Protein AF-A0A5U3ETM0-F1 (afdb_monomer_lite)

Sequence (136 aa):
MTIADITYGIPAEVWPRDYSNVKNSLMFWRKSLIPVRVTMEDGQVFCMYVHGLMSSRNKVDLCPAPFDKDNRVRLPLERVSTIESGVIEDIAYHFTGRITIHPDYVNNMPSRRGVRTPAAAGILLLFQWVTKSHSF

Organism: Salmonella enterica I (NCBI:txid59201)

Radius of gyration: 27.0 Å; chains: 1; bounding box: 50×74×63 Å

Foldseek 3Di:
DQDADPPDRDGPQDPPHDCPVVQVVLVVQLVVVWWKWWAFLVRDIATFHWQHADVVQQKTWGALGRNDDFFIEIGHPVGTPDMDTRDDPDRPNVGGGYHYDDPPPPPPPPPPPDPPDPDDPDDDDDDDDDDDDDDD

Structure (mmCIF, N/CA/C/O backbone):
data_AF-A0A5U3ETM0-F1
#
_entry.id   AF-A0A5U3ETM0-F1
#
loop_
_atom_site.group_PDB
_atom_site.id
_atom_site.type_symbol
_atom_site.label_atom_id
_atom_site.label_alt_id
_atom_site.label_comp_id
_atom_site.label_asym_id
_atom_site.label_entity_id
_atom_site.label_seq_id
_atom_site.pdbx_PDB_ins_code
_atom_site.Cartn_x
_atom_site.Cartn_y
_atom_site.Cartn_z
_atom_site.occupancy
_atom_site.B_iso_or_equiv
_atom_site.auth_seq_id
_atom_site.auth_comp_id
_atom_site.auth_asym_id
_atom_site.auth_atom_id
_atom_site.pdbx_PDB_model_num
ATOM 1 N N . MET A 1 1 ? 14.019 -4.625 -33.718 1.00 46.22 1 MET A N 1
ATOM 2 C CA . MET A 1 1 ? 12.766 -5.314 -34.092 1.00 46.22 1 MET A CA 1
ATOM 3 C C . MET A 1 1 ? 11.777 -5.117 -32.961 1.00 46.22 1 MET A C 1
ATOM 5 O O . MET A 1 1 ? 11.985 -5.663 -31.888 1.00 46.22 1 MET A O 1
ATOM 9 N N . THR A 1 2 ? 10.769 -4.278 -33.163 1.00 50.78 2 THR A N 1
ATOM 10 C CA . THR A 1 2 ? 9.658 -4.088 -32.224 1.00 50.78 2 THR A CA 1
ATOM 11 C C . THR A 1 2 ? 8.672 -5.233 -32.417 1.00 50.78 2 THR A C 1
ATOM 13 O O . THR A 1 2 ? 8.048 -5.335 -33.472 1.00 50.78 2 THR A O 1
ATOM 16 N N . ILE A 1 3 ? 8.587 -6.129 -31.436 1.00 54.31 3 ILE A N 1
ATOM 17 C CA . ILE A 1 3 ? 7.586 -7.198 -31.407 1.00 54.31 3 ILE A CA 1
ATOM 18 C C . ILE A 1 3 ? 6.243 -6.519 -31.121 1.00 54.31 3 ILE A C 1
ATOM 20 O O . ILE A 1 3 ? 6.002 -6.043 -30.013 1.00 54.31 3 ILE A O 1
ATOM 24 N N . ALA A 1 4 ? 5.426 -6.376 -32.162 1.00 48.97 4 ALA A N 1
ATOM 25 C CA . ALA A 1 4 ? 4.060 -5.896 -32.038 1.00 48.97 4 ALA A CA 1
ATOM 26 C C . ALA A 1 4 ? 3.199 -7.025 -31.471 1.00 48.97 4 ALA A C 1
ATOM 28 O O . ALA A 1 4 ? 3.305 -8.169 -31.921 1.00 48.97 4 ALA A O 1
ATOM 29 N N . ASP A 1 5 ? 2.366 -6.702 -30.487 1.00 47.09 5 ASP A N 1
ATOM 30 C CA . ASP A 1 5 ? 1.343 -7.628 -30.029 1.00 47.09 5 ASP A CA 1
ATOM 31 C C . ASP A 1 5 ? 0.314 -7.833 -31.157 1.00 47.09 5 ASP A C 1
ATOM 33 O O . ASP A 1 5 ? 0.058 -6.926 -31.955 1.00 47.09 5 ASP A O 1
ATOM 37 N N . ILE A 1 6 ? -0.294 -9.017 -31.245 1.00 57.34 6 ILE A N 1
ATOM 38 C CA . ILE A 1 6 ? -1.241 -9.387 -32.324 1.00 57.34 6 ILE A CA 1
ATOM 39 C C . ILE A 1 6 ? -2.551 -8.576 -32.298 1.00 57.34 6 ILE A C 1
ATOM 41 O O . ILE A 1 6 ? -3.427 -8.767 -33.141 1.00 57.34 6 ILE A O 1
ATOM 45 N N . THR A 1 7 ? -2.674 -7.644 -31.354 1.00 51.16 7 THR A N 1
ATOM 46 C CA . THR A 1 7 ? -3.846 -6.808 -31.118 1.00 51.16 7 THR A CA 1
ATOM 47 C C . THR A 1 7 ? -3.481 -5.345 -31.409 1.00 51.16 7 THR A C 1
ATOM 49 O O . THR A 1 7 ? -2.813 -4.678 -30.625 1.00 51.16 7 THR A O 1
ATOM 52 N N . TYR A 1 8 ? -3.897 -4.855 -32.581 1.00 54.78 8 TYR A N 1
ATOM 53 C CA . TYR A 1 8 ? -3.917 -3.435 -32.981 1.00 54.78 8 TYR A CA 1
ATOM 54 C C . TYR A 1 8 ? -2.609 -2.620 -32.863 1.00 54.78 8 TYR A C 1
ATOM 56 O O . TYR A 1 8 ? -2.663 -1.403 -32.706 1.00 54.78 8 TYR A O 1
ATOM 64 N N . GLY A 1 9 ? -1.429 -3.239 -32.987 1.00 55.88 9 GLY A N 1
ATOM 65 C CA . GLY A 1 9 ? -0.163 -2.490 -33.052 1.00 55.88 9 GLY A CA 1
ATOM 66 C C . GLY A 1 9 ? 0.269 -1.856 -31.724 1.00 55.88 9 GLY A C 1
ATOM 67 O O . GLY A 1 9 ? 1.107 -0.954 -31.718 1.00 55.88 9 GLY A O 1
ATOM 68 N N . ILE A 1 10 ? -0.277 -2.334 -30.604 1.00 57.62 10 ILE A N 1
ATOM 69 C CA . ILE A 1 10 ? 0.201 -1.978 -29.268 1.00 57.62 10 ILE A CA 1
ATOM 70 C C . ILE A 1 10 ? 1.570 -2.658 -29.070 1.00 57.62 10 ILE A C 1
ATOM 72 O O . ILE A 1 10 ? 1.713 -3.847 -29.387 1.00 57.62 10 ILE A O 1
ATOM 76 N N . PRO A 1 11 ? 2.609 -1.934 -28.609 1.00 59.94 11 PRO A N 1
ATOM 77 C CA . PRO A 1 11 ? 3.884 -2.559 -28.281 1.00 59.94 11 PRO A CA 1
ATOM 78 C C . PRO A 1 11 ? 3.651 -3.621 -27.206 1.00 59.94 11 PRO A C 1
ATOM 80 O O . PRO A 1 11 ? 3.003 -3.339 -26.198 1.00 59.94 11 PRO A O 1
ATOM 83 N N . ALA A 1 12 ? 4.159 -4.835 -27.438 1.00 56.81 12 ALA A N 1
ATOM 84 C CA . ALA A 1 12 ? 4.003 -5.935 -26.496 1.00 56.81 12 ALA A CA 1
ATOM 85 C C . ALA A 1 12 ? 4.478 -5.519 -25.096 1.00 56.81 12 ALA A C 1
ATOM 87 O O . ALA A 1 12 ? 5.501 -4.840 -24.957 1.00 56.81 12 ALA A O 1
ATOM 88 N N . GLU A 1 13 ? 3.734 -5.925 -24.066 1.00 61.69 13 GLU A N 1
ATOM 89 C CA . GLU A 1 13 ? 4.095 -5.644 -22.679 1.00 61.69 13 GLU A CA 1
ATOM 90 C C . GLU A 1 13 ? 5.491 -6.213 -22.378 1.00 61.69 13 GLU A C 1
ATOM 92 O O . GLU A 1 13 ? 5.733 -7.420 -22.465 1.00 61.69 13 GLU A O 1
ATOM 97 N N .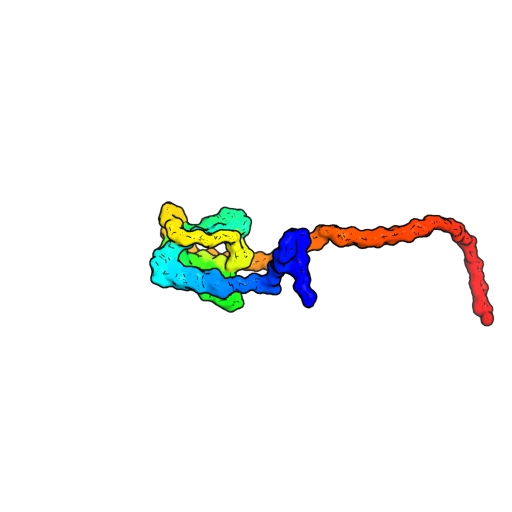 VAL A 1 14 ? 6.436 -5.324 -22.060 1.00 63.47 14 VAL A N 1
ATOM 98 C CA . VAL A 1 14 ? 7.821 -5.696 -21.765 1.00 63.47 14 VAL A CA 1
ATOM 99 C C . VAL A 1 14 ? 7.927 -6.088 -20.297 1.00 63.47 14 VAL A C 1
ATOM 101 O O . VAL A 1 14 ? 7.706 -5.274 -19.401 1.00 63.47 14 VAL A O 1
ATOM 104 N N . TRP A 1 15 ? 8.311 -7.339 -20.059 1.00 59.81 15 TRP A N 1
ATOM 105 C CA . TRP A 1 15 ? 8.655 -7.844 -18.735 1.00 59.81 15 TRP A CA 1
ATOM 106 C C . TRP A 1 15 ? 10.143 -7.612 -18.436 1.00 59.81 15 TRP A C 1
ATOM 108 O O . TRP A 1 15 ? 10.975 -7.853 -19.313 1.00 59.81 15 TRP A O 1
ATOM 118 N N . PRO A 1 16 ? 10.519 -7.226 -17.203 1.00 68.75 16 PRO A N 1
ATOM 119 C CA . PRO A 1 16 ? 9.663 -6.872 -16.067 1.00 68.75 16 PRO A CA 1
ATOM 120 C C . PRO A 1 16 ? 9.007 -5.490 -16.226 1.00 68.75 16 PRO A C 1
ATOM 122 O O . PRO A 1 16 ? 9.640 -4.547 -16.698 1.00 68.75 16 PRO A O 1
ATOM 125 N N . ARG A 1 17 ? 7.750 -5.364 -15.779 1.00 73.44 17 ARG A N 1
ATOM 126 C CA . ARG A 1 17 ? 6.996 -4.101 -15.811 1.00 73.44 17 ARG A CA 1
ATOM 127 C C . ARG A 1 17 ? 7.717 -3.014 -14.999 1.00 73.44 17 ARG A C 1
ATOM 129 O O . ARG A 1 17 ? 8.175 -3.262 -13.881 1.00 73.44 17 ARG A O 1
ATOM 136 N N . ASP A 1 18 ? 7.786 -1.797 -15.538 1.00 81.50 18 ASP A N 1
ATOM 137 C CA . ASP A 1 18 ? 8.311 -0.642 -14.804 1.00 81.50 18 ASP A CA 1
ATOM 138 C C . ASP A 1 18 ? 7.262 -0.094 -13.822 1.00 81.50 18 ASP A C 1
ATOM 140 O O . ASP A 1 18 ? 6.208 0.411 -14.209 1.00 81.50 18 ASP A O 1
ATOM 144 N N . TYR A 1 19 ? 7.570 -0.175 -12.527 1.00 83.31 19 TYR A N 1
ATOM 145 C CA . TYR A 1 19 ? 6.711 0.305 -11.441 1.00 83.31 19 TYR A CA 1
ATOM 146 C C . TYR A 1 19 ? 7.096 1.697 -10.921 1.00 83.31 19 TYR A C 1
ATOM 148 O O . TYR A 1 19 ? 6.571 2.120 -9.891 1.00 83.31 19 TYR A O 1
ATOM 156 N N . SER A 1 20 ? 8.012 2.422 -11.566 1.00 85.19 20 SER A N 1
ATOM 157 C CA . SER A 1 20 ? 8.529 3.706 -11.061 1.00 85.19 20 SER A CA 1
ATOM 158 C C . SER A 1 20 ? 7.426 4.743 -10.813 1.00 85.19 20 SER A C 1
ATOM 160 O O . SER A 1 20 ? 7.368 5.342 -9.738 1.00 85.19 20 SER A O 1
ATOM 162 N N . ASN A 1 21 ? 6.480 4.881 -11.745 1.00 86.06 21 ASN A N 1
ATOM 163 C CA . ASN A 1 21 ? 5.346 5.800 -11.591 1.00 86.06 21 ASN A CA 1
ATOM 164 C C . ASN A 1 21 ? 4.413 5.383 -10.448 1.00 86.06 21 ASN A C 1
ATOM 166 O O . ASN A 1 21 ? 4.002 6.217 -9.644 1.00 86.06 21 ASN A O 1
ATOM 170 N N . VAL A 1 22 ? 4.141 4.083 -10.322 1.00 87.12 22 VAL A N 1
ATOM 171 C CA . VAL A 1 22 ? 3.308 3.534 -9.241 1.00 87.12 22 VAL A CA 1
ATOM 172 C C . VAL A 1 22 ? 3.962 3.782 -7.880 1.00 87.12 22 VAL A C 1
ATOM 174 O O . VAL A 1 22 ? 3.292 4.192 -6.933 1.00 87.12 22 VAL A O 1
ATOM 177 N N . LYS A 1 23 ? 5.286 3.604 -7.781 1.00 88.88 23 LYS A N 1
ATOM 178 C CA . LYS A 1 23 ? 6.054 3.888 -6.560 1.00 88.88 23 LYS A CA 1
ATOM 179 C C . LYS A 1 23 ? 5.945 5.364 -6.162 1.00 88.88 23 LYS A C 1
ATOM 181 O O . LYS A 1 23 ? 5.749 5.655 -4.982 1.00 88.88 23 LYS A O 1
ATOM 186 N N . ASN A 1 24 ? 6.014 6.280 -7.128 1.00 90.38 24 ASN A N 1
ATOM 187 C CA . ASN A 1 24 ? 5.860 7.714 -6.875 1.00 90.38 24 ASN A CA 1
ATOM 188 C C . ASN A 1 24 ? 4.459 8.054 -6.343 1.00 90.38 24 ASN A C 1
ATOM 190 O O . ASN A 1 24 ? 4.349 8.737 -5.323 1.00 90.38 24 ASN A O 1
ATOM 194 N N . SER A 1 25 ? 3.401 7.519 -6.959 1.00 91.12 25 SER A N 1
ATOM 195 C CA . SER A 1 25 ? 2.020 7.718 -6.495 1.00 91.12 25 SER A CA 1
ATOM 196 C C . SER A 1 25 ? 1.789 7.154 -5.091 1.00 91.12 25 SER A C 1
ATOM 198 O O . SER A 1 25 ? 1.232 7.834 -4.232 1.00 91.12 25 SER A O 1
ATOM 200 N N . LEU A 1 26 ? 2.295 5.949 -4.808 1.00 91.62 26 LEU A N 1
ATOM 201 C CA . LEU A 1 26 ? 2.189 5.325 -3.485 1.00 91.62 26 LEU A CA 1
ATOM 202 C C . LEU A 1 26 ? 2.909 6.140 -2.400 1.00 91.62 26 LEU A C 1
ATOM 204 O O . LEU A 1 26 ? 2.398 6.284 -1.289 1.00 91.62 26 LEU A O 1
ATOM 208 N N . MET A 1 27 ? 4.073 6.716 -2.713 1.00 92.25 27 MET A N 1
ATOM 209 C CA . MET A 1 27 ? 4.787 7.603 -1.789 1.00 92.25 27 MET A CA 1
ATOM 210 C C . MET A 1 27 ? 4.060 8.931 -1.570 1.00 92.25 27 MET A C 1
ATOM 212 O O . MET A 1 27 ? 4.055 9.439 -0.446 1.00 92.25 27 MET A O 1
ATOM 216 N N . PHE A 1 28 ? 3.415 9.470 -2.606 1.00 93.19 28 PHE A N 1
ATOM 217 C CA . PHE A 1 28 ? 2.549 10.638 -2.472 1.00 93.19 28 PHE A CA 1
ATOM 218 C C . PHE A 1 28 ? 1.369 10.345 -1.536 1.00 93.19 28 PHE A C 1
ATOM 220 O O . PHE A 1 28 ? 1.190 11.066 -0.556 1.00 93.19 28 PHE A O 1
ATOM 227 N N . TRP A 1 29 ? 0.624 9.256 -1.750 1.00 92.88 29 TRP A N 1
ATOM 228 C CA . TRP A 1 29 ? -0.512 8.895 -0.890 1.00 92.88 29 TRP A CA 1
ATOM 229 C C . TRP A 1 29 ? -0.099 8.598 0.550 1.00 92.88 29 TRP A C 1
ATOM 231 O O . TRP A 1 29 ? -0.788 9.017 1.478 1.00 92.88 29 TRP A O 1
ATOM 241 N N . ARG A 1 30 ? 1.069 7.975 0.751 1.00 92.06 30 ARG A N 1
ATOM 242 C CA . ARG A 1 30 ? 1.674 7.812 2.079 1.00 92.06 30 ARG A CA 1
ATOM 243 C C . ARG A 1 30 ? 1.902 9.154 2.772 1.00 92.06 30 ARG A C 1
ATOM 245 O O . ARG A 1 30 ? 1.540 9.301 3.935 1.00 92.06 30 ARG A O 1
ATOM 252 N N . LYS A 1 31 ? 2.522 10.122 2.087 1.00 92.56 31 LYS A N 1
ATOM 253 C CA . LYS A 1 31 ? 2.809 11.451 2.656 1.00 92.56 31 LYS A CA 1
ATOM 254 C C . LYS A 1 31 ? 1.523 12.230 2.946 1.00 92.56 31 LYS A C 1
ATOM 256 O O . LYS A 1 31 ? 1.458 12.930 3.949 1.00 92.56 31 LYS A O 1
ATOM 261 N N . SER A 1 32 ? 0.524 12.082 2.084 1.00 92.69 32 SER A N 1
ATOM 262 C CA . SER A 1 32 ? -0.774 12.751 2.194 1.00 92.69 32 SER A CA 1
ATOM 263 C C . SER A 1 32 ? -1.751 12.049 3.145 1.00 92.69 32 SER A C 1
ATOM 265 O O . SER A 1 32 ? -2.854 12.549 3.332 1.00 92.69 32 SER A O 1
ATOM 267 N N . LEU A 1 33 ? -1.369 10.910 3.741 1.00 92.00 33 LEU A N 1
ATOM 268 C CA . LEU A 1 33 ? -2.222 10.093 4.617 1.00 92.00 33 LEU A CA 1
ATOM 269 C C . LEU A 1 33 ? -3.555 9.715 3.953 1.00 92.00 33 LEU A C 1
ATOM 271 O O . LEU A 1 33 ? -4.600 9.697 4.598 1.00 92.00 33 LEU A O 1
ATOM 275 N N . ILE A 1 34 ? -3.517 9.423 2.653 1.00 92.12 34 ILE A N 1
ATOM 276 C CA . ILE A 1 34 ? -4.699 9.034 1.884 1.00 92.12 34 ILE A CA 1
ATOM 277 C C . ILE A 1 34 ? -4.800 7.501 1.904 1.00 92.12 34 ILE A C 1
ATOM 279 O O . ILE A 1 34 ? -3.826 6.833 1.537 1.00 92.12 34 ILE A O 1
ATOM 283 N N . PRO A 1 35 ? -5.941 6.928 2.326 1.00 92.50 35 PRO A N 1
ATOM 284 C CA . PRO A 1 35 ? -6.169 5.490 2.265 1.00 92.50 35 PRO A CA 1
ATOM 285 C C . PRO A 1 35 ? -6.265 5.028 0.808 1.00 92.50 35 PRO A C 1
ATOM 287 O O . PRO A 1 35 ? -6.747 5.754 -0.071 1.00 92.50 35 PRO A O 1
ATOM 290 N N . VAL A 1 36 ? -5.797 3.809 0.557 1.00 93.88 36 VAL A N 1
ATOM 291 C CA . VAL A 1 36 ? -5.814 3.183 -0.763 1.00 93.88 36 VAL A CA 1
ATOM 292 C C . VAL A 1 36 ? -6.559 1.859 -0.714 1.00 93.88 36 VAL A C 1
ATOM 294 O O . VAL A 1 36 ? -6.387 1.065 0.210 1.00 93.88 36 VAL A O 1
ATOM 297 N N . ARG A 1 37 ? -7.359 1.612 -1.747 1.00 94.38 37 ARG A N 1
ATOM 298 C CA . ARG A 1 37 ? -7.972 0.324 -2.034 1.00 94.38 37 ARG A CA 1
ATOM 299 C C . ARG A 1 37 ? -7.132 -0.385 -3.083 1.00 94.38 37 ARG A C 1
ATOM 301 O O . ARG A 1 37 ? -6.993 0.092 -4.205 1.00 94.38 37 ARG A O 1
ATOM 308 N N . VAL A 1 38 ? -6.542 -1.504 -2.691 1.00 92.69 38 VAL A N 1
ATOM 309 C CA . VAL A 1 38 ? -5.721 -2.359 -3.544 1.00 92.69 38 VAL A CA 1
ATOM 310 C C . VAL A 1 38 ? -6.505 -3.623 -3.837 1.00 92.69 38 VAL A C 1
ATOM 312 O O . VAL A 1 38 ? -6.810 -4.388 -2.923 1.00 92.69 38 VAL A O 1
ATOM 315 N N . THR A 1 39 ? -6.807 -3.842 -5.109 1.00 91.75 39 THR A N 1
ATOM 316 C CA . THR A 1 39 ? -7.429 -5.076 -5.587 1.00 91.75 39 THR A CA 1
ATOM 317 C C . THR A 1 39 ? -6.337 -5.966 -6.159 1.00 91.75 39 THR A C 1
ATOM 319 O O . THR A 1 39 ? -5.502 -5.524 -6.950 1.00 91.75 39 THR A O 1
ATOM 322 N N . MET A 1 40 ? -6.311 -7.218 -5.728 1.00 90.06 40 MET A N 1
ATOM 323 C CA . MET A 1 40 ? -5.411 -8.242 -6.244 1.00 90.06 40 MET A CA 1
ATOM 324 C C . MET A 1 40 ? -6.027 -8.921 -7.472 1.00 90.06 40 MET A C 1
ATOM 326 O O . MET A 1 40 ? -7.235 -8.855 -7.695 1.00 90.06 40 MET A O 1
ATOM 330 N N . GLU A 1 41 ? -5.205 -9.610 -8.256 1.00 84.81 41 GLU A N 1
ATOM 331 C CA . GLU A 1 41 ? -5.645 -10.446 -9.381 1.00 84.81 41 GLU A CA 1
ATOM 332 C C . GLU A 1 41 ? -6.670 -11.511 -8.951 1.00 84.81 41 GLU A C 1
ATOM 334 O O . GLU A 1 41 ? -7.678 -11.704 -9.624 1.00 84.81 41 GLU A O 1
ATOM 339 N N . ASP A 1 42 ? -6.481 -12.116 -7.774 1.00 84.00 42 ASP A N 1
ATOM 340 C CA . ASP A 1 42 ? -7.382 -13.123 -7.193 1.00 84.00 42 ASP A CA 1
ATOM 341 C C . ASP A 1 42 ? -8.742 -12.547 -6.730 1.00 84.00 42 ASP A C 1
ATOM 343 O O . ASP A 1 42 ? -9.567 -13.268 -6.170 1.00 84.00 42 ASP A O 1
ATOM 347 N N . GLY A 1 43 ? -8.968 -11.237 -6.879 1.00 85.25 43 GLY A N 1
ATOM 348 C CA . GLY A 1 43 ? -10.175 -10.542 -6.417 1.00 85.25 43 GLY A CA 1
ATOM 349 C C . GLY A 1 43 ? -10.173 -10.169 -4.931 1.00 85.25 43 GLY A C 1
ATOM 350 O O . GLY A 1 43 ? -11.135 -9.576 -4.448 1.00 85.25 43 GLY A O 1
ATOM 351 N N . GLN A 1 44 ? -9.101 -10.470 -4.191 1.00 88.69 44 GLN A N 1
ATOM 352 C CA . GLN A 1 44 ? -8.933 -9.987 -2.818 1.00 88.69 44 GLN A CA 1
ATOM 353 C C . GLN A 1 44 ? -8.758 -8.467 -2.802 1.00 88.69 44 GLN A C 1
ATOM 355 O O . GLN A 1 44 ? -7.983 -7.921 -3.587 1.00 88.69 44 GLN A O 1
ATOM 360 N N . VAL A 1 45 ? -9.438 -7.791 -1.878 1.00 91.62 45 VAL A N 1
ATOM 361 C CA . VAL A 1 45 ? -9.407 -6.330 -1.750 1.00 91.62 45 VAL A CA 1
ATOM 362 C C . VAL A 1 45 ? -8.852 -5.946 -0.384 1.00 91.62 45 VAL A C 1
ATOM 364 O O . VAL A 1 45 ? -9.311 -6.438 0.644 1.00 91.62 45 VAL A O 1
ATOM 367 N N . PHE A 1 46 ? -7.885 -5.032 -0.373 1.00 92.31 46 PHE A N 1
ATOM 368 C CA . PHE A 1 46 ? -7.309 -4.448 0.835 1.00 92.31 46 PHE A CA 1
ATOM 369 C C . PHE A 1 46 ? -7.511 -2.935 0.817 1.00 92.31 46 PHE A C 1
ATOM 371 O O . PHE A 1 46 ? -6.953 -2.253 -0.038 1.00 92.31 46 PHE A O 1
ATOM 378 N N . CYS A 1 47 ? -8.280 -2.398 1.762 1.00 93.75 47 CYS A N 1
ATOM 379 C CA . CYS A 1 47 ? -8.479 -0.957 1.915 1.00 93.75 47 CYS A CA 1
ATOM 380 C C . CYS A 1 47 ? -7.760 -0.466 3.178 1.00 93.75 47 CYS A C 1
ATOM 382 O O . CYS A 1 47 ? -8.183 -0.746 4.300 1.00 93.75 47 CYS A O 1
ATOM 384 N N . MET A 1 48 ? -6.599 0.165 2.999 1.00 94.12 48 MET A N 1
ATOM 385 C CA . MET A 1 48 ? -5.629 0.437 4.068 1.00 94.12 48 MET A CA 1
ATOM 386 C C . MET A 1 48 ? -4.727 1.631 3.707 1.00 94.12 48 MET A C 1
ATOM 388 O O . MET A 1 48 ? -4.696 2.089 2.567 1.00 94.12 48 MET A O 1
ATOM 392 N N . TYR A 1 49 ? -3.945 2.133 4.661 1.00 93.81 49 TYR A N 1
ATOM 393 C CA . TYR A 1 49 ? -2.940 3.172 4.415 1.00 93.81 49 TYR A CA 1
ATOM 394 C C . TYR A 1 49 ? -1.640 2.582 3.869 1.00 93.81 49 TYR A C 1
ATOM 396 O O . TYR A 1 49 ? -1.259 1.462 4.202 1.00 93.81 49 TYR A O 1
ATOM 404 N N . VAL A 1 50 ? -0.905 3.357 3.071 1.00 94.12 50 VAL A N 1
ATOM 405 C CA . VAL A 1 50 ? 0.431 2.959 2.606 1.00 94.12 50 VAL A CA 1
ATOM 406 C C . VAL A 1 50 ? 1.449 3.170 3.728 1.00 94.12 50 VAL A C 1
ATOM 408 O O . VAL A 1 50 ? 1.757 4.301 4.099 1.00 94.12 50 VAL A O 1
ATOM 411 N N . HIS A 1 51 ? 2.039 2.087 4.232 1.00 92.62 51 HIS A N 1
ATOM 412 C CA . HIS A 1 51 ? 3.128 2.153 5.205 1.00 92.62 51 HIS A CA 1
ATOM 413 C C . HIS A 1 51 ? 4.473 2.459 4.529 1.00 92.62 51 HIS A C 1
ATOM 415 O O . HIS A 1 51 ? 5.273 3.248 5.040 1.00 92.62 51 HIS A O 1
ATOM 421 N N . GLY A 1 52 ? 4.749 1.823 3.388 1.00 90.38 52 GLY A N 1
ATOM 422 C CA . GLY A 1 52 ? 6.020 1.960 2.677 1.00 90.38 52 GLY A CA 1
ATOM 423 C C . GLY A 1 52 ? 6.132 1.068 1.443 1.00 90.38 52 GLY A C 1
ATOM 424 O O . GLY A 1 52 ? 5.220 0.315 1.113 1.00 90.38 52 GLY A O 1
ATOM 425 N N . LEU A 1 53 ? 7.271 1.161 0.756 1.00 89.88 53 LEU A N 1
ATOM 426 C CA . LEU A 1 53 ? 7.580 0.364 -0.433 1.00 89.88 53 LEU A CA 1
ATOM 427 C C . LEU A 1 53 ? 8.916 -0.347 -0.253 1.00 89.88 53 LEU A C 1
ATOM 429 O O . LEU A 1 53 ? 9.876 0.231 0.256 1.00 89.88 53 LEU A O 1
ATOM 433 N N . MET A 1 54 ? 8.994 -1.576 -0.749 1.00 84.56 54 MET A N 1
ATOM 434 C CA . MET A 1 54 ? 10.231 -2.338 -0.864 1.00 84.56 54 MET A CA 1
ATOM 435 C C . MET A 1 54 ? 10.665 -2.355 -2.332 1.00 84.56 54 MET A C 1
ATOM 437 O O . MET A 1 54 ? 10.373 -3.290 -3.081 1.00 84.56 54 MET A O 1
ATOM 441 N N . SER A 1 55 ? 11.351 -1.286 -2.746 1.00 75.19 55 SER A N 1
ATOM 442 C CA . SER A 1 55 ? 11.695 -1.018 -4.149 1.00 75.19 55 SER A CA 1
ATOM 443 C C . SER A 1 55 ? 12.521 -2.114 -4.822 1.00 75.19 55 SER A C 1
ATOM 445 O O . SER A 1 55 ? 12.365 -2.298 -6.024 1.00 75.19 55 SER A O 1
ATOM 447 N N . SER A 1 56 ? 13.353 -2.841 -4.069 1.00 76.44 56 SER A N 1
ATOM 448 C CA . SER A 1 56 ? 14.208 -3.922 -4.582 1.00 76.44 56 SER A CA 1
ATOM 449 C C . SER A 1 56 ? 13.456 -5.207 -4.924 1.00 76.44 56 SER A C 1
ATOM 451 O O . SER A 1 56 ? 13.978 -6.028 -5.668 1.00 76.44 56 SER A O 1
ATOM 453 N N . ARG A 1 57 ? 12.246 -5.404 -4.383 1.00 75.75 57 ARG A N 1
ATOM 454 C CA . ARG A 1 57 ? 11.430 -6.607 -4.630 1.00 75.75 57 ARG A CA 1
ATOM 455 C C . ARG A 1 57 ? 10.022 -6.286 -5.134 1.00 75.75 57 ARG A C 1
ATOM 457 O O . ARG A 1 57 ? 9.149 -7.140 -5.036 1.00 75.75 57 ARG A O 1
ATOM 464 N N . ASN A 1 58 ? 9.789 -5.046 -5.574 1.00 86.00 58 ASN A N 1
ATOM 465 C CA . ASN A 1 58 ? 8.493 -4.552 -6.050 1.00 86.00 58 ASN A CA 1
ATOM 466 C C . ASN A 1 58 ? 7.315 -4.921 -5.127 1.00 86.00 58 ASN A C 1
ATOM 468 O O . AS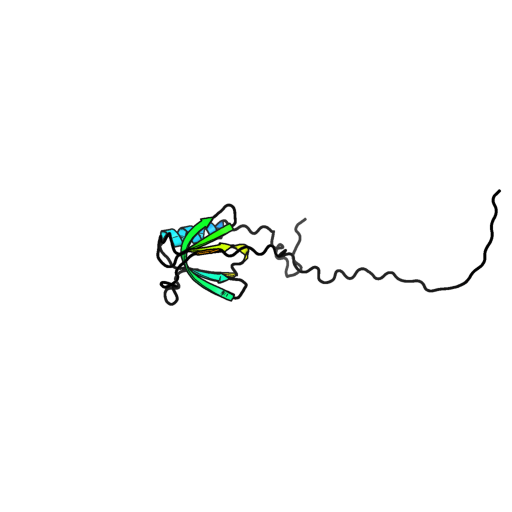N A 1 58 ? 6.276 -5.383 -5.591 1.00 86.00 58 ASN A O 1
ATOM 472 N N . LYS A 1 59 ? 7.472 -4.723 -3.809 1.00 90.12 59 LYS A N 1
ATOM 473 C CA . LYS A 1 59 ? 6.387 -4.939 -2.836 1.00 90.12 59 LYS A CA 1
ATOM 474 C C . LYS A 1 59 ? 5.923 -3.631 -2.203 1.00 90.12 59 LYS A C 1
ATOM 476 O O . LYS A 1 59 ? 6.738 -2.737 -1.972 1.00 90.12 59 LYS A O 1
ATOM 481 N N . VAL A 1 60 ? 4.637 -3.554 -1.889 1.00 92.75 60 VAL A N 1
ATOM 482 C CA . VAL A 1 60 ? 4.010 -2.477 -1.117 1.00 92.75 60 VAL A CA 1
ATOM 483 C C . VAL A 1 60 ? 3.592 -2.996 0.253 1.00 92.75 60 VAL A C 1
ATOM 485 O O . VAL A 1 60 ? 3.094 -4.112 0.371 1.00 92.75 60 VAL A O 1
ATOM 488 N N . ASP A 1 61 ? 3.816 -2.183 1.281 1.00 93.19 61 ASP A N 1
ATOM 489 C CA . ASP A 1 61 ? 3.363 -2.444 2.642 1.00 93.19 61 ASP A CA 1
ATOM 490 C C . ASP A 1 61 ? 2.155 -1.559 2.939 1.00 93.19 61 ASP A C 1
ATOM 492 O O . ASP A 1 61 ? 2.246 -0.331 2.851 1.00 93.19 61 ASP A O 1
ATOM 496 N N . LEU A 1 62 ? 1.049 -2.185 3.322 1.00 93.50 62 LEU A N 1
ATOM 497 C CA . LEU A 1 62 ? -0.184 -1.545 3.758 1.00 93.50 62 LEU A CA 1
ATOM 498 C C . LEU A 1 62 ? -0.373 -1.709 5.269 1.00 93.50 62 LEU A C 1
ATOM 500 O O . LEU A 1 62 ? 0.069 -2.707 5.841 1.00 93.50 62 LEU A O 1
ATOM 504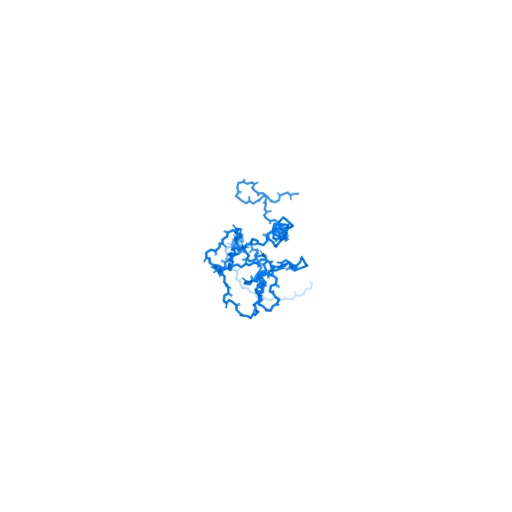 N N . CYS A 1 63 ? -1.026 -0.746 5.912 1.00 93.44 63 CYS A N 1
ATOM 505 C CA . CYS A 1 63 ? -1.272 -0.719 7.352 1.00 93.44 63 CYS A CA 1
ATOM 506 C C . CYS A 1 63 ? -2.672 -0.164 7.687 1.00 93.44 63 CYS A C 1
ATOM 508 O O . CYS A 1 63 ? -3.178 0.698 6.966 1.00 93.44 63 CYS A O 1
ATOM 510 N N . PRO A 1 64 ? -3.327 -0.653 8.757 1.00 92.00 64 PRO A N 1
ATOM 511 C CA . PRO A 1 64 ? -4.719 -0.302 9.060 1.00 92.00 64 PRO A CA 1
ATOM 512 C C . PRO A 1 64 ? -4.856 1.129 9.578 1.00 92.00 64 PRO A C 1
ATOM 514 O O . PRO A 1 64 ? -5.845 1.801 9.303 1.00 92.00 64 PRO A O 1
ATOM 517 N N . ALA A 1 65 ? -3.829 1.615 10.272 1.00 89.69 65 ALA A N 1
ATOM 518 C CA . ALA A 1 65 ? -3.699 2.996 10.704 1.00 89.69 65 ALA A CA 1
ATOM 519 C C . ALA A 1 65 ? -2.409 3.607 10.136 1.00 89.69 65 ALA A C 1
ATOM 521 O O . ALA A 1 65 ? -1.440 2.879 9.884 1.00 89.69 65 ALA A O 1
ATOM 522 N N . PRO A 1 66 ? -2.352 4.934 9.936 1.00 85.69 66 PRO A N 1
ATOM 523 C CA . PRO A 1 66 ? -1.136 5.583 9.476 1.00 85.69 66 PRO A CA 1
ATOM 524 C C . PRO A 1 66 ? 0.046 5.294 10.407 1.00 85.69 66 PRO A C 1
ATOM 526 O O . PRO A 1 66 ? -0.063 5.426 11.622 1.00 85.69 66 PRO A O 1
ATOM 529 N N . PHE A 1 67 ? 1.189 4.925 9.825 1.00 82.19 67 PHE A N 1
ATOM 530 C CA . PHE A 1 67 ? 2.440 4.629 10.542 1.00 82.19 67 PHE A CA 1
ATOM 531 C C . PHE A 1 67 ? 2.401 3.434 11.512 1.00 82.19 67 PHE A C 1
ATOM 533 O O . PHE A 1 67 ? 3.349 3.263 12.283 1.00 82.19 67 PHE A O 1
ATOM 540 N N . ASP A 1 68 ? 1.380 2.574 11.440 1.00 86.56 68 ASP A N 1
ATOM 541 C CA . ASP A 1 68 ? 1.338 1.340 12.227 1.00 86.56 68 ASP A CA 1
ATOM 542 C C . ASP A 1 68 ? 2.481 0.389 11.815 1.00 86.56 68 ASP A C 1
ATOM 544 O O . ASP A 1 68 ? 2.711 0.080 10.635 1.00 86.56 68 ASP A O 1
ATOM 548 N N . LYS A 1 69 ? 3.266 -0.033 12.811 1.00 83.31 69 LYS A N 1
ATOM 549 C CA . LYS A 1 69 ? 4.438 -0.891 12.615 1.00 83.31 69 LYS A CA 1
ATOM 550 C C . LYS A 1 69 ? 4.160 -2.367 12.847 1.00 83.31 69 LYS A C 1
ATOM 552 O O . LYS A 1 69 ? 4.922 -3.211 12.358 1.00 83.31 69 LYS A O 1
ATOM 557 N N . ASP A 1 70 ? 3.090 -2.672 13.558 1.00 86.69 70 ASP A N 1
ATOM 558 C CA . ASP A 1 70 ? 2.814 -4.014 14.035 1.00 86.69 70 ASP A CA 1
ATOM 559 C C . ASP A 1 70 ? 1.886 -4.728 13.069 1.00 86.69 70 ASP A C 1
ATOM 561 O O . ASP A 1 70 ? 2.221 -5.834 12.630 1.00 86.69 70 ASP A O 1
ATOM 565 N N . ASN A 1 71 ? 0.830 -4.041 12.627 1.00 91.69 71 ASN A N 1
ATOM 566 C CA . ASN A 1 71 ? -0.151 -4.598 11.708 1.00 91.69 71 ASN A CA 1
ATOM 567 C C . ASN A 1 71 ? 0.159 -4.197 10.270 1.00 91.69 71 ASN A C 1
ATOM 569 O O . ASN A 1 71 ? 0.065 -3.025 9.895 1.00 91.69 71 ASN A O 1
ATOM 573 N N . ARG A 1 72 ? 0.568 -5.171 9.450 1.00 91.06 72 ARG A N 1
ATOM 574 C CA . ARG A 1 72 ? 0.988 -4.901 8.071 1.00 91.06 72 ARG A CA 1
ATOM 575 C C . ARG A 1 72 ? 0.593 -5.998 7.099 1.00 91.06 72 ARG A C 1
ATOM 577 O O . ARG A 1 72 ? 0.784 -7.182 7.371 1.00 91.06 72 ARG A O 1
ATOM 584 N N . VAL A 1 73 ? 0.154 -5.581 5.921 1.00 92.81 73 VAL A N 1
ATOM 585 C CA . VAL A 1 73 ? -0.089 -6.453 4.772 1.00 92.81 73 VAL A CA 1
ATOM 586 C C . VAL A 1 73 ? 0.913 -6.093 3.683 1.00 92.81 73 VAL A C 1
ATOM 588 O O . VAL A 1 73 ? 0.928 -4.974 3.184 1.00 92.81 73 VAL A O 1
ATOM 591 N N . ARG A 1 74 ? 1.786 -7.033 3.329 1.00 92.44 74 ARG A N 1
ATOM 592 C CA . ARG A 1 74 ? 2.820 -6.858 2.307 1.00 92.44 74 ARG A CA 1
ATOM 593 C C . ARG A 1 74 ? 2.396 -7.544 1.017 1.00 92.44 74 ARG A C 1
ATOM 595 O O . ARG A 1 74 ? 2.279 -8.768 0.988 1.00 92.44 74 ARG A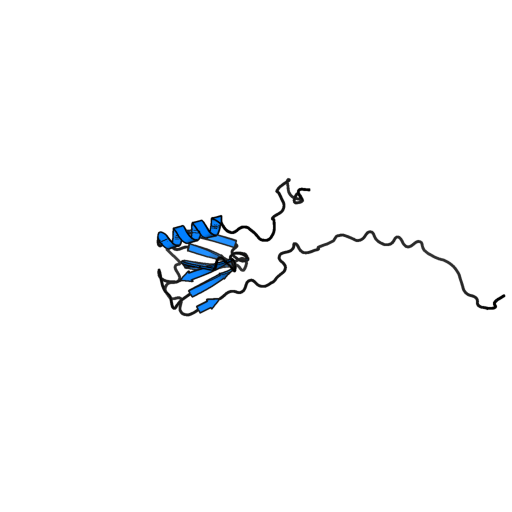 O 1
ATOM 602 N N . LEU A 1 75 ? 2.224 -6.766 -0.045 1.00 91.81 75 LEU A N 1
ATOM 603 C CA . LEU A 1 75 ? 1.690 -7.209 -1.333 1.00 91.81 75 LEU A CA 1
ATOM 604 C C . LEU A 1 75 ? 2.734 -7.042 -2.450 1.00 91.81 75 LEU A C 1
ATOM 606 O O . LEU A 1 75 ? 3.411 -6.014 -2.491 1.00 91.81 75 LEU A O 1
ATOM 610 N N . PRO A 1 76 ? 2.900 -8.014 -3.362 1.00 90.44 76 PRO A N 1
ATOM 611 C CA . PRO A 1 76 ? 3.695 -7.834 -4.573 1.00 90.44 76 PRO A CA 1
ATOM 612 C C . PRO A 1 76 ? 2.916 -7.006 -5.604 1.00 90.44 76 PRO A C 1
ATOM 614 O O . PRO A 1 76 ? 1.782 -7.344 -5.928 1.00 90.44 76 PRO A O 1
ATOM 617 N N . LEU A 1 77 ? 3.534 -5.956 -6.155 1.00 88.19 77 LEU A N 1
ATOM 618 C CA . LEU A 1 77 ? 2.906 -5.072 -7.152 1.00 88.19 77 LEU A CA 1
ATOM 619 C C . LEU A 1 77 ? 2.518 -5.808 -8.443 1.00 88.19 77 LEU A C 1
ATOM 621 O O . LEU A 1 77 ? 1.602 -5.384 -9.133 1.00 88.19 77 LEU A O 1
ATOM 625 N N . GLU A 1 78 ? 3.187 -6.920 -8.739 1.00 84.06 78 GLU A N 1
ATOM 626 C CA . GLU A 1 78 ? 2.934 -7.763 -9.913 1.00 84.06 78 GLU A CA 1
ATOM 627 C C . GLU A 1 78 ? 1.580 -8.475 -9.880 1.00 84.06 78 GLU A C 1
ATOM 629 O O . GLU A 1 78 ? 1.057 -8.808 -10.935 1.00 84.06 78 GLU A O 1
ATOM 634 N N . ARG A 1 79 ? 1.005 -8.682 -8.690 1.00 84.19 79 ARG A N 1
ATOM 635 C CA . ARG A 1 79 ? -0.312 -9.318 -8.519 1.00 84.19 79 ARG A CA 1
ATOM 636 C C . ARG A 1 79 ? -1.425 -8.311 -8.246 1.00 84.19 79 ARG A C 1
ATOM 638 O O . ARG A 1 79 ? -2.546 -8.704 -7.933 1.00 84.19 79 ARG A O 1
ATOM 645 N N . VAL A 1 80 ? -1.111 -7.019 -8.284 1.00 87.75 80 VAL A N 1
ATOM 646 C CA . VAL A 1 80 ? -2.095 -5.960 -8.071 1.00 87.75 80 VAL A CA 1
ATOM 647 C C . VAL A 1 80 ? -2.780 -5.664 -9.397 1.00 87.75 80 VAL A C 1
ATOM 649 O O . VAL A 1 80 ? -2.121 -5.308 -10.372 1.00 87.75 80 VAL A O 1
ATOM 652 N N . SER A 1 81 ? -4.104 -5.789 -9.419 1.00 86.69 81 SER A N 1
ATOM 653 C CA . SER A 1 81 ? -4.922 -5.472 -10.587 1.00 86.69 81 SER A CA 1
ATOM 654 C C . SER A 1 81 ? -5.251 -3.980 -10.639 1.00 86.69 81 SER A C 1
ATOM 656 O O . SER A 1 81 ? -5.016 -3.335 -11.661 1.00 86.69 81 SER A O 1
ATOM 658 N N . THR A 1 82 ? -5.731 -3.403 -9.532 1.00 89.62 82 THR A N 1
ATOM 659 C CA . THR A 1 82 ? -6.071 -1.975 -9.437 1.00 89.62 82 THR A CA 1
ATOM 660 C C . THR A 1 82 ? -5.654 -1.366 -8.099 1.00 89.62 82 THR A C 1
ATOM 662 O O . THR A 1 82 ? -5.617 -2.036 -7.065 1.00 89.62 82 THR A O 1
ATOM 665 N N . ILE A 1 83 ? -5.323 -0.070 -8.124 1.00 92.25 83 ILE A N 1
ATOM 666 C CA . ILE A 1 83 ? -5.084 0.743 -6.926 1.00 92.25 83 ILE A CA 1
ATOM 667 C C . ILE A 1 83 ? -5.911 2.014 -7.049 1.00 92.25 83 ILE A C 1
ATOM 669 O O . ILE A 1 83 ? -5.724 2.793 -7.982 1.00 92.25 83 ILE A O 1
ATOM 673 N N . GLU A 1 84 ? -6.794 2.232 -6.088 1.00 91.81 84 GLU A N 1
ATOM 674 C CA . GLU A 1 84 ? -7.692 3.378 -6.040 1.00 91.81 84 GLU A CA 1
ATOM 675 C C . GLU A 1 84 ? -7.433 4.175 -4.763 1.00 91.81 84 GLU A C 1
ATOM 677 O O . GLU A 1 84 ? -7.300 3.612 -3.678 1.00 91.81 84 GLU A O 1
ATOM 682 N N . SER A 1 85 ? -7.339 5.496 -4.874 1.00 90.50 85 SER A N 1
ATOM 683 C CA . SER A 1 85 ? -7.088 6.385 -3.736 1.00 90.50 85 SER A CA 1
ATOM 684 C C . SER A 1 85 ? -8.372 7.032 -3.230 1.00 90.50 85 SER A C 1
ATOM 686 O O . SER A 1 85 ? -9.237 7.370 -4.033 1.00 90.50 85 SER A O 1
ATOM 688 N N . GLY A 1 86 ? -8.446 7.312 -1.926 1.00 81.06 86 GLY A N 1
ATOM 689 C CA . GLY A 1 86 ? -9.542 8.098 -1.344 1.00 81.06 86 GLY A CA 1
ATOM 690 C C . GLY A 1 86 ? -10.780 7.280 -0.978 1.00 81.06 86 GLY A C 1
ATOM 691 O O . GLY A 1 86 ? -11.840 7.854 -0.751 1.00 81.06 86 GLY A O 1
ATOM 692 N N . VAL A 1 87 ? -10.650 5.955 -0.896 1.00 81.75 87 VAL A N 1
ATOM 693 C CA . VAL A 1 87 ? -11.708 5.073 -0.393 1.00 81.75 87 VAL A CA 1
ATOM 694 C C . VAL A 1 87 ? -11.648 5.073 1.134 1.00 81.75 87 VAL A C 1
ATOM 696 O O . VAL A 1 87 ? -10.666 4.611 1.712 1.00 81.75 87 VAL A O 1
ATOM 699 N N . ILE A 1 88 ? -12.667 5.641 1.782 1.00 80.19 88 ILE A N 1
ATOM 700 C CA . ILE A 1 88 ? -12.701 5.832 3.245 1.00 80.19 88 ILE A CA 1
ATOM 701 C C . ILE A 1 88 ? -13.660 4.842 3.926 1.00 80.19 88 ILE A C 1
ATOM 703 O O . ILE A 1 88 ? -13.448 4.476 5.077 1.00 80.19 88 ILE A O 1
ATOM 707 N N . GLU A 1 89 ? -14.684 4.375 3.212 1.00 79.25 89 GLU A N 1
ATOM 708 C CA . GLU A 1 89 ? -15.808 3.627 3.796 1.00 79.25 89 GLU A CA 1
ATOM 709 C C . GLU A 1 89 ? -15.433 2.208 4.261 1.00 79.25 89 GLU A C 1
ATOM 711 O O . GLU A 1 89 ? -15.976 1.736 5.253 1.00 79.25 89 GLU A O 1
ATOM 716 N N . ASP A 1 90 ? -14.439 1.575 3.623 1.00 84.62 90 ASP A N 1
ATOM 717 C CA . ASP A 1 90 ? -14.080 0.164 3.854 1.00 84.62 90 ASP A CA 1
ATOM 718 C C . ASP A 1 90 ? -12.698 -0.033 4.502 1.00 84.62 90 ASP A C 1
ATOM 720 O O . ASP A 1 90 ? -12.080 -1.090 4.360 1.00 84.62 90 ASP A O 1
ATOM 724 N N . ILE A 1 91 ? -12.145 0.983 5.174 1.00 87.31 91 ILE A N 1
ATOM 725 C CA . ILE A 1 91 ? -10.800 0.858 5.756 1.00 87.31 91 ILE A CA 1
ATOM 726 C C . ILE A 1 91 ? -10.782 -0.240 6.828 1.00 87.31 91 ILE A C 1
ATOM 728 O O . ILE A 1 91 ? -11.552 -0.227 7.789 1.00 87.31 91 ILE A O 1
ATOM 732 N N . ALA A 1 92 ? -9.845 -1.178 6.693 1.00 87.50 92 ALA A N 1
ATOM 733 C CA . ALA A 1 92 ? -9.709 -2.337 7.568 1.00 87.50 92 ALA A CA 1
ATOM 734 C C . ALA A 1 92 ? -9.064 -1.990 8.928 1.00 87.50 92 ALA A C 1
ATOM 736 O O . ALA A 1 92 ? -8.024 -2.539 9.287 1.00 87.50 92 ALA A O 1
ATOM 737 N N . TYR A 1 93 ? -9.676 -1.094 9.710 1.00 86.00 93 TYR A N 1
ATOM 738 C CA . TYR A 1 93 ? -9.154 -0.618 11.003 1.00 86.00 93 TYR A CA 1
ATOM 739 C C . TYR A 1 93 ? -8.932 -1.729 12.038 1.00 86.00 93 TYR A C 1
ATOM 741 O O . TYR A 1 93 ? -8.052 -1.618 12.887 1.00 86.00 93 TYR A O 1
ATOM 749 N N . HIS A 1 94 ? -9.718 -2.805 11.969 1.00 87.88 94 HIS A N 1
ATOM 750 C CA . HIS A 1 94 ? -9.645 -3.937 12.899 1.00 87.88 94 HIS A CA 1
ATOM 751 C C . HIS A 1 94 ? -8.629 -5.010 12.488 1.00 87.88 94 HIS A C 1
ATOM 753 O O . HIS A 1 94 ? -8.505 -6.032 13.165 1.00 87.88 94 HIS A O 1
ATOM 759 N N . PHE A 1 95 ? -7.917 -4.814 11.376 1.00 88.31 95 PHE A N 1
ATOM 760 C CA . PHE A 1 95 ? -6.905 -5.762 10.942 1.00 88.31 95 PHE A CA 1
ATOM 761 C C . PHE A 1 95 ? -5.773 -5.853 11.972 1.00 88.31 95 PHE A C 1
ATOM 763 O O . PHE A 1 95 ? -5.155 -4.849 12.326 1.00 88.31 95 PHE A O 1
ATOM 770 N N . THR A 1 96 ? -5.474 -7.075 12.411 1.00 89.31 96 THR A N 1
ATOM 771 C CA . THR A 1 96 ? -4.378 -7.360 13.339 1.00 89.31 96 THR A CA 1
ATOM 772 C C . THR A 1 96 ? -3.446 -8.424 12.769 1.00 89.31 96 THR A C 1
ATOM 774 O O . THR A 1 96 ? -3.877 -9.380 12.124 1.00 89.31 96 THR A O 1
ATOM 777 N N . GLY A 1 97 ? -2.146 -8.257 13.007 1.00 90.50 97 GLY A N 1
ATOM 778 C CA . GLY A 1 97 ? -1.113 -9.203 12.591 1.00 90.50 97 GLY A CA 1
ATOM 779 C C . GLY A 1 97 ? -0.387 -8.833 11.297 1.00 90.50 97 GLY A C 1
ATOM 780 O O . GLY A 1 97 ? -0.432 -7.707 10.803 1.00 90.50 97 GLY A O 1
ATOM 781 N N . ARG A 1 98 ? 0.374 -9.795 10.766 1.00 90.69 98 ARG A N 1
ATOM 782 C CA . ARG A 1 98 ? 1.258 -9.586 9.615 1.00 90.69 98 ARG A CA 1
ATOM 783 C C . ARG A 1 98 ? 0.974 -10.598 8.525 1.00 90.69 98 ARG A C 1
ATOM 785 O O . ARG A 1 98 ? 1.121 -11.796 8.739 1.00 90.69 98 ARG A O 1
ATOM 792 N N . ILE A 1 99 ? 0.649 -10.098 7.342 1.00 90.94 99 ILE A N 1
ATOM 793 C CA . ILE A 1 99 ? 0.450 -10.911 6.145 1.00 90.94 99 ILE A CA 1
ATOM 794 C C . ILE A 1 99 ? 1.517 -10.519 5.131 1.00 90.94 99 ILE A C 1
ATOM 796 O O . ILE A 1 99 ? 1.780 -9.341 4.907 1.00 90.94 99 ILE A O 1
ATOM 800 N N . THR A 1 100 ? 2.166 -11.503 4.516 1.00 89.06 100 THR A N 1
ATOM 801 C CA . THR A 1 100 ? 3.052 -11.277 3.372 1.00 89.06 100 THR A CA 1
ATOM 802 C C . THR A 1 100 ? 2.619 -12.185 2.243 1.00 89.06 100 THR A C 1
ATOM 804 O O . THR A 1 100 ? 2.772 -13.398 2.332 1.00 89.06 100 THR A O 1
ATOM 807 N N . ILE A 1 101 ? 2.120 -11.580 1.172 1.00 86.56 101 ILE A N 1
ATOM 808 C CA . ILE A 1 101 ? 1.780 -12.291 -0.050 1.00 86.56 101 ILE A CA 1
ATOM 809 C C . ILE A 1 101 ? 3.062 -12.469 -0.865 1.00 86.56 101 ILE A C 1
ATOM 811 O O . ILE A 1 101 ? 3.875 -11.546 -1.056 1.00 86.56 101 ILE A O 1
ATOM 815 N N . HIS A 1 102 ? 3.295 -13.706 -1.287 1.00 79.75 102 HIS A N 1
ATOM 816 C CA . HIS A 1 102 ? 4.396 -14.020 -2.176 1.00 79.75 102 HIS A CA 1
ATOM 817 C C . HIS A 1 102 ? 3.959 -13.740 -3.623 1.00 79.75 102 HIS A C 1
ATOM 819 O O . HIS A 1 102 ? 2.804 -14.007 -3.969 1.00 79.75 102 HIS A O 1
ATOM 825 N N . PRO A 1 103 ? 4.829 -13.167 -4.476 1.00 70.81 103 PRO A N 1
ATOM 826 C CA . PRO A 1 103 ? 4.627 -13.302 -5.909 1.00 70.81 103 PRO A CA 1
ATOM 827 C C . PRO A 1 103 ? 4.740 -14.796 -6.184 1.00 70.81 103 PRO A C 1
ATOM 829 O O . PRO A 1 103 ? 5.820 -15.369 -6.033 1.00 70.81 103 PRO A O 1
ATOM 832 N N . ASP A 1 104 ? 3.629 -15.469 -6.449 1.00 63.88 104 ASP A N 1
ATOM 833 C CA . ASP A 1 104 ? 3.727 -16.838 -6.924 1.00 63.88 104 ASP A CA 1
ATOM 834 C C . ASP A 1 104 ? 4.573 -16.753 -8.192 1.00 63.88 104 ASP A C 1
ATOM 836 O O . ASP A 1 104 ? 4.279 -15.946 -9.073 1.00 63.88 104 ASP A O 1
ATOM 840 N N . TYR A 1 105 ? 5.679 -17.499 -8.256 1.00 54.44 105 TYR A N 1
ATOM 841 C CA . TYR A 1 105 ? 6.504 -17.580 -9.462 1.00 54.44 105 TYR A CA 1
ATOM 842 C C . TYR A 1 105 ? 5.751 -18.392 -10.524 1.00 54.44 105 TYR A C 1
ATOM 844 O O . TYR A 1 105 ? 6.246 -19.385 -11.052 1.00 54.44 105 TYR A O 1
ATOM 852 N N . VAL A 1 106 ? 4.507 -18.017 -10.804 1.00 48.75 106 VAL A N 1
ATOM 853 C CA . VAL A 1 106 ? 3.820 -18.419 -12.009 1.00 48.75 106 VAL A CA 1
ATOM 854 C C . VAL A 1 106 ? 4.518 -17.626 -13.096 1.00 48.75 106 VAL A C 1
ATOM 856 O O . VAL A 1 106 ? 4.575 -16.398 -13.049 1.00 48.75 106 VAL A O 1
ATOM 859 N N . ASN A 1 107 ? 5.127 -18.326 -14.048 1.00 48.97 107 ASN A N 1
ATOM 860 C CA . ASN A 1 107 ? 5.521 -17.704 -15.301 1.00 48.97 107 ASN A CA 1
ATOM 861 C C . ASN A 1 107 ? 4.257 -17.057 -15.888 1.00 48.97 107 ASN A C 1
ATOM 863 O O . ASN A 1 107 ? 3.495 -17.739 -16.570 1.00 48.97 107 ASN A O 1
ATOM 867 N N . ASN A 1 108 ? 4.055 -15.754 -15.663 1.00 49.72 108 ASN A N 1
ATOM 868 C CA . ASN A 1 108 ? 3.086 -14.910 -16.373 1.00 49.72 108 ASN A CA 1
ATOM 869 C C . ASN A 1 108 ? 3.561 -14.675 -17.820 1.00 49.72 108 ASN A C 1
ATOM 871 O O . ASN A 1 108 ? 3.502 -13.583 -18.374 1.00 49.72 108 ASN A O 1
ATOM 875 N N . MET A 1 109 ? 4.076 -15.733 -18.445 1.00 49.53 109 MET A N 1
ATOM 876 C CA . MET A 1 109 ? 4.193 -15.827 -19.882 1.00 49.53 109 MET A CA 1
ATOM 877 C C . MET A 1 109 ? 2.812 -16.219 -20.402 1.00 49.53 109 MET A C 1
ATOM 879 O O . MET A 1 109 ? 2.174 -17.100 -19.813 1.00 49.53 109 MET A O 1
ATOM 883 N N . PRO A 1 110 ? 2.339 -15.624 -21.507 1.00 43.81 110 PRO A N 1
ATOM 884 C CA . PRO A 1 110 ? 1.137 -16.112 -22.159 1.00 43.81 110 PRO A CA 1
ATOM 885 C C . PRO A 1 110 ? 1.283 -17.621 -22.373 1.00 43.81 110 PRO A C 1
ATOM 887 O O . PRO A 1 110 ? 2.323 -18.092 -22.845 1.00 43.81 110 PRO A O 1
ATOM 890 N N . SER A 1 111 ? 0.264 -18.392 -21.968 1.00 42.84 111 SER A N 1
ATOM 891 C CA . SER A 1 111 ? 0.272 -19.847 -22.138 1.00 42.84 111 SER A CA 1
ATOM 892 C C . SER A 1 111 ? 0.681 -20.154 -23.575 1.00 42.84 111 SER A C 1
ATOM 894 O O . SER A 1 111 ? 0.095 -19.578 -24.494 1.00 42.84 111 SER A O 1
ATOM 896 N N . ARG A 1 112 ? 1.665 -21.037 -23.788 1.00 47.72 112 ARG A N 1
ATOM 897 C CA . ARG A 1 112 ? 2.088 -21.489 -25.123 1.00 47.72 112 ARG A CA 1
ATOM 898 C C . ARG A 1 112 ? 0.979 -22.354 -25.742 1.00 47.72 112 ARG A C 1
ATOM 900 O O . ARG A 1 112 ? 1.146 -23.548 -25.955 1.00 47.72 112 ARG A O 1
ATOM 907 N N . ARG A 1 113 ? -0.201 -21.779 -25.971 1.00 44.31 113 ARG A N 1
ATOM 908 C CA . ARG A 1 113 ? -1.336 -22.422 -26.624 1.00 44.31 113 ARG A CA 1
ATOM 909 C C . ARG A 1 113 ? -1.104 -22.335 -28.130 1.00 44.31 113 ARG A C 1
ATOM 911 O O . ARG A 1 113 ? -1.405 -21.336 -28.763 1.00 44.31 113 ARG A O 1
ATOM 918 N N . GLY A 1 114 ? -0.543 -23.413 -28.675 1.00 39.78 114 GLY A N 1
ATOM 919 C CA . GLY A 1 114 ? -0.744 -23.807 -30.067 1.00 39.78 114 GLY A CA 1
ATOM 920 C C . GLY A 1 114 ? 0.040 -23.043 -31.133 1.00 39.78 114 GLY A C 1
ATOM 921 O O . GLY A 1 114 ? -0.564 -22.519 -32.061 1.00 39.78 114 GLY A O 1
ATOM 922 N N . VAL A 1 115 ? 1.374 -23.130 -31.127 1.00 37.22 115 VAL A N 1
ATOM 923 C CA . VAL A 1 115 ? 2.049 -23.272 -32.428 1.00 37.22 115 VAL A CA 1
ATOM 924 C C . VAL A 1 115 ? 1.843 -24.725 -32.826 1.00 37.22 115 VAL A C 1
ATOM 926 O O . VAL A 1 115 ? 2.528 -25.621 -32.337 1.00 37.22 115 VAL A O 1
ATOM 929 N N . ARG A 1 116 ? 0.814 -24.963 -33.641 1.00 32.28 116 ARG A N 1
ATOM 930 C CA . ARG A 1 116 ? 0.598 -26.235 -34.325 1.00 32.28 116 ARG A CA 1
ATOM 931 C C . ARG A 1 116 ? 1.869 -26.487 -35.137 1.00 32.28 116 ARG A C 1
ATOM 933 O O . ARG A 1 116 ? 2.131 -25.786 -36.110 1.00 32.28 116 ARG A O 1
ATOM 940 N N . THR A 1 117 ? 2.695 -27.426 -34.688 1.00 34.06 117 THR A N 1
ATOM 941 C CA . THR A 1 117 ? 3.754 -28.009 -35.508 1.00 34.06 117 THR A CA 1
ATOM 942 C C . THR A 1 117 ? 3.129 -28.391 -36.852 1.00 34.06 117 THR A C 1
ATOM 944 O O . THR A 1 117 ? 2.067 -29.024 -36.844 1.00 34.06 117 THR A O 1
ATOM 947 N N . PRO A 1 118 ? 3.700 -27.999 -38.009 1.00 37.19 118 PRO A N 1
ATOM 948 C CA . PRO A 1 118 ? 3.262 -28.584 -39.262 1.00 37.19 118 PRO A CA 1
ATOM 949 C C . PRO A 1 118 ? 3.490 -30.086 -39.135 1.00 37.19 118 PRO A C 1
ATOM 951 O O . PRO A 1 118 ? 4.606 -30.554 -38.899 1.00 37.19 118 PRO A O 1
ATOM 954 N N . ALA A 1 119 ? 2.373 -30.805 -39.167 1.00 34.28 119 ALA A N 1
ATOM 955 C CA . ALA A 1 119 ? 2.319 -32.244 -39.116 1.00 34.28 119 ALA A CA 1
ATOM 956 C C . ALA A 1 119 ? 3.306 -32.808 -40.137 1.00 34.28 119 ALA A C 1
ATOM 958 O O . ALA A 1 119 ? 3.322 -32.392 -41.296 1.00 34.28 119 ALA A O 1
ATOM 959 N N . ALA A 1 120 ? 4.116 -33.756 -39.675 1.00 37.72 120 ALA A N 1
ATOM 960 C CA . ALA A 1 120 ? 4.830 -34.675 -40.532 1.00 37.72 120 ALA A CA 1
ATOM 961 C C . ALA A 1 120 ? 3.833 -35.240 -41.553 1.00 37.72 120 ALA A C 1
ATOM 963 O O . ALA A 1 120 ? 2.928 -36.000 -41.203 1.00 37.72 120 ALA A O 1
ATOM 964 N N . ALA A 1 121 ? 3.975 -34.820 -42.809 1.00 35.97 121 ALA A N 1
ATOM 965 C CA . ALA A 1 121 ? 3.324 -35.466 -43.928 1.00 35.97 121 ALA A CA 1
ATOM 966 C C . ALA A 1 121 ? 3.987 -36.837 -44.084 1.00 35.97 121 ALA A C 1
ATOM 968 O O . ALA A 1 121 ? 5.058 -36.971 -44.672 1.00 35.97 121 ALA A O 1
ATOM 969 N N . GLY A 1 122 ? 3.368 -37.847 -43.476 1.00 30.44 122 GLY A N 1
ATOM 970 C CA . GLY A 1 122 ? 3.640 -39.237 -43.787 1.00 30.44 122 GLY A CA 1
ATOM 971 C C . GLY A 1 122 ? 3.262 -39.500 -45.239 1.00 30.44 122 GLY A C 1
ATOM 972 O O . GLY A 1 122 ? 2.090 -39.420 -45.602 1.00 30.44 122 GLY A O 1
ATOM 973 N N . ILE A 1 123 ? 4.259 -39.823 -46.059 1.00 36.19 123 ILE A N 1
ATOM 974 C CA . ILE A 1 123 ? 4.051 -40.615 -47.267 1.00 36.19 123 ILE A CA 1
ATOM 975 C C . ILE A 1 123 ? 4.041 -42.081 -46.831 1.00 36.19 123 ILE A C 1
ATOM 977 O O . ILE A 1 123 ? 4.906 -42.550 -46.092 1.00 36.19 123 ILE A O 1
ATOM 981 N N . LEU A 1 124 ? 2.972 -42.749 -47.236 1.00 33.22 124 LEU A N 1
ATOM 982 C CA . LEU A 1 124 ? 2.508 -44.050 -46.798 1.00 33.22 124 LEU A CA 1
ATOM 983 C C . LEU A 1 124 ? 3.045 -45.151 -47.739 1.00 33.22 124 LEU A C 1
ATOM 985 O O . LEU A 1 124 ? 2.774 -45.075 -48.931 1.00 33.22 124 LEU A O 1
ATOM 989 N N . LEU A 1 125 ? 3.684 -46.178 -47.149 1.00 35.44 125 LEU A N 1
ATOM 990 C CA . LEU A 1 125 ? 3.818 -47.590 -47.590 1.00 35.44 125 LEU A CA 1
ATOM 991 C C . LEU A 1 125 ? 4.587 -47.862 -48.916 1.00 35.44 125 LEU A C 1
ATOM 993 O O . LEU A 1 125 ? 4.520 -47.097 -49.861 1.00 35.44 125 LEU A O 1
ATOM 997 N N . LEU A 1 126 ? 5.352 -48.951 -49.093 1.00 29.52 126 LEU A N 1
ATOM 998 C CA . LEU A 1 126 ? 4.991 -50.361 -48.890 1.00 29.52 126 LEU A CA 1
ATOM 999 C C . LEU A 1 126 ? 6.227 -51.278 -49.152 1.00 29.52 126 LEU A C 1
ATOM 1001 O O . LEU A 1 126 ? 7.076 -50.926 -49.966 1.00 29.52 126 LEU A O 1
ATOM 1005 N N . PHE A 1 127 ? 6.217 -52.480 -48.551 1.00 29.50 127 PHE A N 1
ATOM 1006 C CA . PHE A 1 127 ? 7.022 -53.697 -48.827 1.00 29.50 127 PHE A CA 1
ATOM 1007 C C . PHE A 1 127 ? 8.515 -53.723 -48.43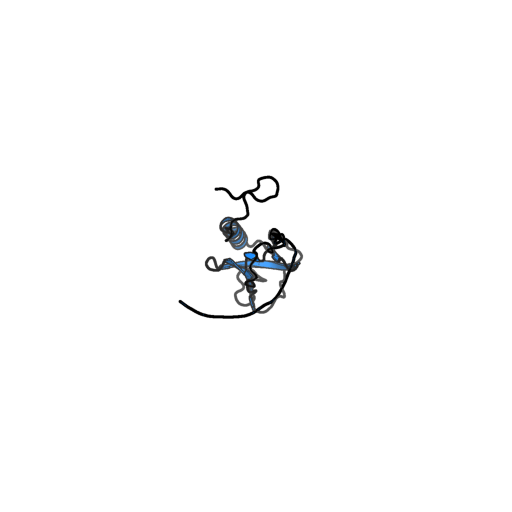9 1.00 29.50 127 PHE A C 1
ATOM 1009 O O . PHE A 1 127 ? 9.225 -52.745 -48.585 1.00 29.50 127 PHE A O 1
ATOM 1016 N N . GLN A 1 128 ? 9.153 -54.844 -48.092 1.00 32.19 128 GLN A N 1
ATOM 1017 C CA . GLN A 1 128 ? 8.871 -56.088 -47.360 1.00 32.19 128 GLN A CA 1
ATOM 1018 C C . GLN A 1 128 ? 10.247 -56.782 -47.301 1.00 32.19 128 GLN A C 1
ATOM 1020 O O . GLN A 1 128 ? 10.938 -56.855 -48.307 1.00 32.19 128 GLN A O 1
ATOM 1025 N N . TRP A 1 129 ? 10.646 -57.202 -46.100 1.00 29.11 129 TRP A N 1
ATOM 1026 C CA . TRP A 1 129 ? 11.505 -58.348 -45.755 1.00 29.11 129 TRP A CA 1
ATOM 1027 C C . TRP A 1 129 ? 12.442 -58.955 -46.834 1.00 29.11 129 TRP A C 1
ATOM 1029 O O . TRP A 1 129 ? 11.962 -59.469 -47.837 1.00 29.11 129 TRP A O 1
ATOM 1039 N N . VAL A 1 130 ? 13.751 -59.058 -46.543 1.00 34.25 130 VAL A N 1
ATOM 1040 C CA . VAL A 1 130 ? 14.528 -60.325 -46.420 1.00 34.25 130 VAL A CA 1
ATOM 1041 C C . VAL A 1 130 ? 16.047 -60.050 -46.325 1.00 34.25 130 VAL A C 1
ATOM 1043 O O . VAL A 1 130 ? 16.593 -59.093 -46.853 1.00 34.25 130 VAL A O 1
ATOM 1046 N N . THR A 1 131 ? 16.674 -60.928 -45.551 1.00 39.81 131 THR A N 1
ATOM 1047 C CA . THR A 1 131 ? 18.012 -61.050 -44.950 1.00 39.81 131 THR A CA 1
ATOM 1048 C C . THR A 1 131 ? 19.246 -61.206 -45.862 1.00 39.81 131 THR A C 1
ATOM 1050 O O . THR A 1 131 ? 19.105 -61.604 -47.012 1.00 39.81 131 THR A O 1
ATOM 1053 N N . LYS A 1 132 ? 20.426 -61.153 -45.197 1.00 34.28 132 LYS A N 1
ATOM 1054 C CA . LYS A 1 132 ? 21.788 -61.668 -45.531 1.00 34.28 132 LYS A CA 1
ATOM 1055 C C . LYS A 1 132 ? 22.661 -60.714 -46.362 1.00 34.28 132 LYS A C 1
ATOM 1057 O O . LYS A 1 132 ? 22.242 -60.291 -47.420 1.00 34.28 132 LYS A O 1
ATOM 1062 N N . SER A 1 133 ? 23.831 -60.230 -45.931 1.00 36.25 133 SER A N 1
ATOM 1063 C CA . SER A 1 133 ? 25.055 -60.785 -45.305 1.00 36.25 133 SER A CA 1
ATOM 1064 C C . SER A 1 133 ? 26.208 -60.722 -46.313 1.00 36.25 133 SER A C 1
ATOM 1066 O O . SER A 1 133 ? 26.014 -61.154 -47.443 1.00 36.25 133 SER A O 1
ATOM 1068 N N . HIS A 1 134 ? 27.388 -60.359 -45.806 1.00 34.97 134 HIS A N 1
ATOM 1069 C CA . HIS A 1 134 ? 28.742 -60.490 -46.364 1.00 34.97 134 HIS A CA 1
ATOM 1070 C C . HIS A 1 134 ? 29.366 -59.277 -47.064 1.00 34.97 134 HIS A C 1
ATOM 1072 O O . HIS A 1 134 ? 28.971 -58.849 -48.142 1.00 34.97 134 HIS A O 1
ATOM 1078 N N . SER A 1 135 ? 30.413 -58.806 -46.381 1.00 35.38 135 SER A N 1
ATOM 1079 C CA . SER A 1 135 ? 31.647 -58.214 -46.878 1.00 35.38 135 SER A CA 1
ATOM 1080 C C . SER A 1 135 ? 32.123 -58.811 -48.203 1.00 35.38 135 SER A C 1
ATOM 1082 O O . SER A 1 135 ? 32.098 -60.032 -48.353 1.00 35.38 135 SER A O 1
ATOM 1084 N N . PHE A 1 136 ? 32.639 -57.970 -49.096 1.00 38.28 136 PHE A N 1
ATOM 1085 C CA . PHE A 1 136 ? 34.071 -57.842 -49.399 1.00 38.28 136 PHE A CA 1
ATOM 1086 C C . PHE A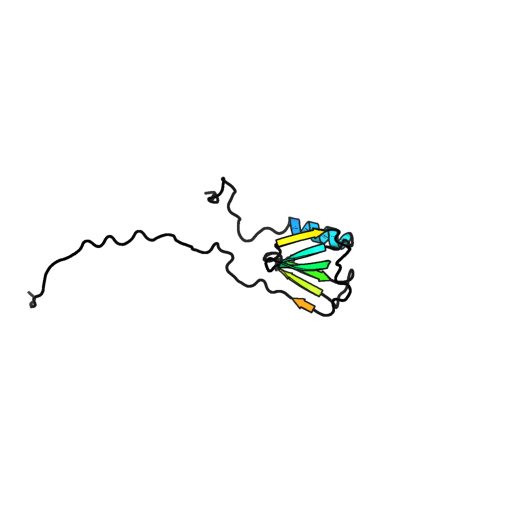 1 136 ? 34.305 -56.546 -50.183 1.00 38.28 136 PHE A C 1
ATOM 1088 O O . PHE A 1 136 ? 33.404 -56.170 -50.966 1.00 38.28 136 PHE A O 1
#

pLDDT: mean 72.49, std 22.28, range [29.11, 94.38]

InterPro domains:
  IPR003223 Flagellin phase1 repressor [PF03614] (5-114)

Secondary structure (DSSP, 8-state):
---B-TTTTPBPPPSSP--HHHHHHHHHHHHTT-EEEEEETTS-EEEEEEEEEEGGGTEEEEESSTT-SSSEEEEEGGGEEEEEE---TT--TT--SEEE--------SPP-------------------------